Protein AF-A0A5C5U5G6-F1 (afdb_monomer)

Solvent-accessible surface area (backbone atoms only — not comparable to full-atom values): 6255 Å² total; per-residue (Å²): 130,84,82,76,72,49,57,67,55,53,33,52,50,32,43,53,50,31,42,60,67,31,66,85,43,55,41,95,53,96,79,45,46,63,38,45,56,56,31,53,51,50,29,47,43,39,44,69,75,68,63,50,77,56,42,67,62,43,27,41,41,26,41,58,60,46,73,78,77,39,52,65,43,97,88,40,58,39,69,66,51,48,53,60,72,46,69,85,67,80,91,77,85,80,80,85,70,97,63,79,96,72,132

Structure (mmCIF, N/CA/C/O backbone):
data_AF-A0A5C5U5G6-F1
#
_entry.id   AF-A0A5C5U5G6-F1
#
loop_
_atom_site.group_PDB
_atom_site.id
_atom_site.type_symbol
_atom_site.label_atom_id
_atom_site.label_alt_id
_atom_site.label_comp_id
_atom_site.label_asym_id
_atom_site.label_entity_id
_atom_site.label_seq_id
_atom_site.pdbx_PDB_ins_code
_atom_site.Cartn_x
_atom_site.Cartn_y
_atom_site.Cartn_z
_atom_site.occupancy
_atom_site.B_iso_or_equiv
_atom_site.auth_seq_id
_atom_site.auth_comp_id
_atom_site.auth_asym_id
_atom_site.auth_atom_id
_atom_site.pdbx_PDB_model_num
ATOM 1 N N . MET A 1 1 ? -21.537 16.471 9.259 1.00 38.53 1 MET A N 1
ATOM 2 C CA . MET A 1 1 ? -21.659 15.006 9.144 1.00 38.53 1 MET A CA 1
ATOM 3 C C . MET A 1 1 ? -20.262 14.511 8.852 1.00 38.53 1 MET A C 1
ATOM 5 O O . MET A 1 1 ? -19.772 14.771 7.762 1.00 38.53 1 MET A O 1
ATOM 9 N N . SER A 1 2 ? -19.570 13.984 9.859 1.00 45.41 2 SER A N 1
ATOM 10 C CA . SER A 1 2 ? -18.230 13.432 9.666 1.00 45.41 2 SER A CA 1
ATOM 11 C C . SER A 1 2 ? -18.365 12.266 8.695 1.00 45.41 2 SER A C 1
ATOM 13 O O . SER A 1 2 ? -19.101 11.322 8.973 1.00 45.41 2 SER A O 1
ATOM 15 N N . HIS A 1 3 ? -17.762 12.386 7.516 1.00 50.00 3 HIS A N 1
ATOM 16 C CA . HIS A 1 3 ? -17.629 11.265 6.600 1.00 50.00 3 HIS A CA 1
ATOM 17 C C . HIS A 1 3 ? -16.616 10.312 7.226 1.00 50.00 3 HIS A C 1
ATOM 19 O O . HIS A 1 3 ? -15.428 10.417 6.948 1.00 50.00 3 HIS A O 1
ATOM 25 N N . ASP A 1 4 ? -17.086 9.438 8.113 1.00 61.19 4 ASP A N 1
ATOM 26 C CA . ASP A 1 4 ? -16.299 8.309 8.597 1.00 61.19 4 ASP A CA 1
ATOM 27 C C . ASP A 1 4 ? -16.103 7.379 7.397 1.00 61.19 4 ASP A C 1
ATOM 29 O O . ASP A 1 4 ? -16.971 6.566 7.046 1.00 61.19 4 ASP A O 1
ATOM 33 N N . ILE A 1 5 ? -14.998 7.576 6.674 1.00 64.25 5 ILE A N 1
ATOM 34 C CA . ILE A 1 5 ? -14.589 6.631 5.645 1.00 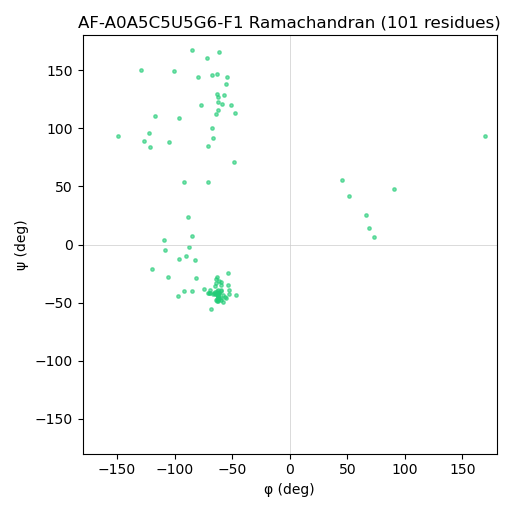64.25 5 ILE A CA 1
ATOM 35 C C . ILE A 1 5 ? -14.399 5.297 6.358 1.00 64.25 5 ILE A C 1
ATOM 37 O O . ILE A 1 5 ? -13.632 5.184 7.312 1.00 64.25 5 ILE A O 1
ATOM 41 N N . GLN A 1 6 ? -15.155 4.293 5.915 1.00 82.62 6 GLN A N 1
ATOM 42 C CA . GLN A 1 6 ? -15.171 2.981 6.549 1.00 82.62 6 GLN A CA 1
ATOM 43 C C . GLN A 1 6 ? -13.738 2.414 6.609 1.00 82.62 6 GLN A C 1
ATOM 45 O O . GLN A 1 6 ? -13.032 2.509 5.603 1.00 82.62 6 GLN A O 1
ATOM 50 N N . PRO A 1 7 ? -13.306 1.791 7.725 1.00 85.44 7 PRO A N 1
ATOM 51 C CA . PRO A 1 7 ? -11.951 1.249 7.888 1.00 85.44 7 PRO A CA 1
ATOM 52 C C . PRO A 1 7 ? -11.466 0.421 6.694 1.00 85.44 7 PRO A C 1
ATOM 54 O O . PRO A 1 7 ? -10.362 0.615 6.194 1.00 85.44 7 PRO A O 1
ATOM 57 N N . LEU A 1 8 ? -12.341 -0.437 6.163 1.00 89.00 8 LEU A N 1
ATOM 58 C CA . LEU A 1 8 ? -12.057 -1.238 4.976 1.00 89.00 8 LEU A CA 1
ATOM 59 C C . LEU A 1 8 ? -11.813 -0.384 3.724 1.00 89.00 8 LEU A C 1
ATO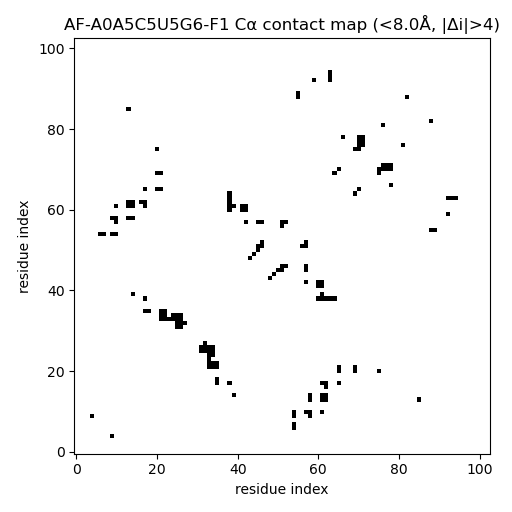M 61 O O . LEU A 1 8 ? -10.907 -0.686 2.954 1.00 89.00 8 LEU A O 1
ATOM 65 N N . ALA A 1 9 ? -12.599 0.675 3.514 1.00 87.69 9 ALA A N 1
ATOM 66 C CA . ALA A 1 9 ? -12.434 1.560 2.363 1.00 87.69 9 ALA A CA 1
ATOM 67 C C . ALA A 1 9 ? -11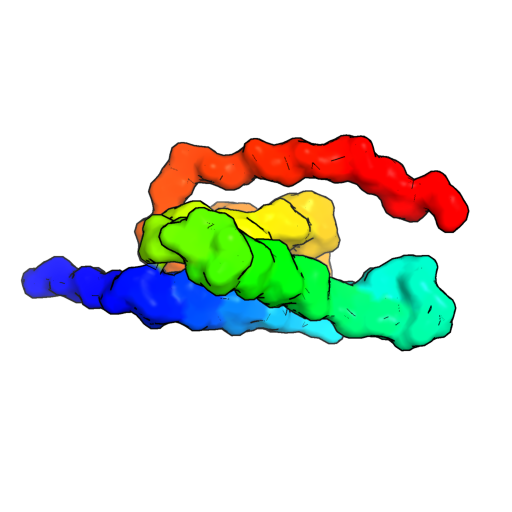.063 2.252 2.390 1.00 87.69 9 ALA A C 1
ATOM 69 O O . ALA A 1 9 ? -10.398 2.298 1.362 1.00 87.69 9 ALA A O 1
ATOM 70 N N . ARG A 1 10 ? -10.584 2.667 3.573 1.00 85.69 10 ARG A N 1
ATOM 71 C CA . ARG A 1 10 ? -9.235 3.241 3.739 1.00 85.69 10 ARG A CA 1
ATOM 72 C C . ARG A 1 10 ? -8.140 2.257 3.315 1.00 85.69 10 ARG A C 1
ATOM 74 O O . ARG A 1 10 ? -7.239 2.627 2.566 1.00 85.69 10 ARG A O 1
ATOM 81 N N . VAL A 1 11 ? -8.245 0.996 3.741 1.00 89.88 11 VAL A N 1
ATOM 82 C CA . VAL A 1 11 ? -7.275 -0.054 3.380 1.00 89.88 11 VAL A CA 1
ATOM 83 C C . VAL A 1 11 ? -7.319 -0.363 1.880 1.00 89.88 11 VAL A C 1
ATOM 85 O O . VAL A 1 11 ? -6.272 -0.500 1.248 1.00 89.88 11 VAL A O 1
ATOM 88 N N . VAL A 1 12 ? -8.514 -0.436 1.285 1.00 91.88 12 VAL A N 1
ATOM 89 C CA . VAL A 1 12 ? -8.677 -0.650 -0.162 1.00 91.88 12 VAL A CA 1
ATOM 90 C C . VAL A 1 12 ? -8.066 0.504 -0.961 1.00 91.88 12 VAL A C 1
ATOM 92 O O . VAL A 1 12 ? -7.324 0.249 -1.911 1.00 91.88 12 VAL A O 1
ATOM 95 N N . ASP A 1 13 ? -8.308 1.750 -0.553 1.00 86.94 13 ASP A N 1
ATOM 96 C CA . ASP A 1 13 ? -7.735 2.935 -1.198 1.00 86.94 13 ASP A CA 1
ATOM 97 C C . ASP A 1 13 ? -6.202 2.956 -1.084 1.00 86.94 13 ASP A C 1
ATOM 99 O O . ASP A 1 13 ? -5.514 3.257 -2.062 1.00 86.94 13 ASP A O 1
ATOM 103 N N . ALA A 1 14 ? -5.646 2.559 0.066 1.00 87.44 14 ALA A N 1
ATOM 104 C CA . ALA A 1 14 ? -4.201 2.433 0.252 1.00 87.44 14 ALA A CA 1
ATOM 105 C C . ALA A 1 14 ? -3.588 1.379 -0.688 1.00 87.44 14 ALA A C 1
ATOM 107 O O . ALA A 1 14 ? -2.585 1.642 -1.350 1.00 87.44 14 ALA A O 1
ATOM 108 N N . ILE A 1 15 ? -4.210 0.202 -0.815 1.00 91.88 15 ILE A N 1
ATOM 109 C CA . ILE A 1 15 ? -3.746 -0.846 -1.739 1.00 91.88 15 ILE A CA 1
ATOM 110 C C . ILE A 1 15 ? -3.837 -0.368 -3.194 1.00 91.88 15 ILE A C 1
ATOM 112 O O . ILE A 1 15 ? -2.907 -0.584 -3.974 1.00 91.88 15 ILE A O 1
ATOM 116 N N . ALA A 1 16 ? -4.931 0.299 -3.570 1.00 90.44 16 ALA A N 1
ATOM 117 C CA . ALA A 1 16 ? -5.106 0.843 -4.914 1.00 90.44 16 ALA A CA 1
ATOM 118 C C . ALA A 1 16 ? -4.033 1.895 -5.241 1.00 90.44 16 ALA A C 1
ATOM 120 O O . ALA A 1 16 ? -3.457 1.881 -6.333 1.00 90.44 16 ALA A O 1
ATOM 121 N N . PHE A 1 17 ? -3.715 2.763 -4.279 1.00 86.06 17 PHE A N 1
ATOM 122 C CA . PHE A 1 17 ? -2.640 3.738 -4.404 1.00 86.06 17 PHE A CA 1
ATOM 123 C C . PHE A 1 17 ? -1.272 3.059 -4.568 1.00 86.06 17 PHE A C 1
ATOM 125 O O . PHE A 1 17 ? -0.547 3.383 -5.511 1.00 86.06 17 PHE A O 1
ATOM 132 N N . ALA A 1 18 ? -0.941 2.072 -3.726 1.00 87.44 18 ALA A N 1
ATOM 133 C CA . ALA A 1 18 ? 0.297 1.297 -3.844 1.00 87.44 18 ALA A CA 1
ATOM 134 C C . ALA A 1 18 ? 0.424 0.642 -5.225 1.00 87.44 18 ALA A C 1
ATOM 136 O O . ALA A 1 18 ? 1.472 0.710 -5.867 1.00 87.44 18 ALA A O 1
ATOM 137 N N . ALA A 1 19 ? -0.662 0.033 -5.710 1.00 90.44 19 ALA A N 1
ATOM 138 C CA . ALA A 1 19 ? -0.699 -0.621 -7.011 1.00 90.44 19 ALA A CA 1
ATOM 139 C C . ALA A 1 19 ? -0.444 0.371 -8.148 1.00 90.44 19 ALA A C 1
ATOM 141 O O . ALA A 1 19 ? 0.310 0.069 -9.076 1.00 90.44 19 ALA A O 1
ATOM 142 N N . HIS A 1 20 ? -1.034 1.566 -8.063 1.00 86.94 20 HIS A N 1
ATOM 143 C CA . HIS A 1 20 ? -0.772 2.622 -9.026 1.00 86.94 20 HIS A CA 1
ATOM 144 C C . HIS A 1 20 ? 0.689 3.074 -8.974 1.00 86.94 20 HIS A C 1
ATOM 146 O O . HIS A 1 20 ? 1.333 3.147 -10.023 1.00 86.94 20 HIS A O 1
ATOM 152 N N . ALA A 1 21 ? 1.230 3.337 -7.786 1.00 82.94 21 ALA A N 1
ATOM 153 C CA . ALA A 1 21 ? 2.593 3.827 -7.630 1.00 82.94 21 ALA A CA 1
ATOM 154 C C . ALA A 1 21 ? 3.638 2.825 -8.136 1.00 82.94 21 ALA A C 1
ATOM 156 O O . ALA A 1 21 ? 4.489 3.168 -8.955 1.00 82.94 21 ALA A O 1
ATOM 157 N N . HIS A 1 22 ? 3.497 1.556 -7.758 1.00 86.38 22 HIS A N 1
ATOM 158 C CA . HIS A 1 22 ? 4.419 0.485 -8.126 1.00 86.38 22 HIS A CA 1
ATOM 159 C C . HIS A 1 22 ? 4.128 -0.149 -9.501 1.00 86.38 22 HIS A C 1
ATOM 161 O O . HIS A 1 22 ? 4.770 -1.136 -9.867 1.00 86.38 22 HIS A O 1
ATOM 167 N N . ARG A 1 23 ? 3.197 0.392 -10.308 1.00 88.50 23 ARG A N 1
ATOM 168 C CA . ARG A 1 23 ? 2.748 -0.216 -11.585 1.00 88.50 23 ARG A CA 1
ATOM 169 C C . ARG A 1 23 ? 3.885 -0.538 -12.564 1.00 88.50 23 ARG A C 1
ATOM 171 O O . ARG A 1 23 ? 3.832 -1.535 -13.290 1.00 88.50 23 ARG A O 1
ATOM 178 N N . ALA A 1 24 ? 4.924 0.296 -12.581 1.00 88.56 24 ALA A N 1
ATOM 179 C CA . ALA A 1 24 ? 6.100 0.133 -13.436 1.00 88.56 24 ALA A CA 1
ATOM 180 C C . ALA A 1 24 ? 7.276 -0.558 -12.724 1.00 88.56 24 ALA A C 1
ATOM 182 O O . ALA A 1 24 ? 8.217 -0.991 -13.383 1.00 88.56 24 ALA A O 1
ATOM 183 N N . GLN A 1 25 ? 7.219 -0.704 -11.399 1.00 87.69 25 GLN A N 1
ATOM 184 C CA . GLN A 1 25 ? 8.290 -1.307 -10.616 1.00 87.69 25 GLN A CA 1
ATOM 185 C C . GLN A 1 25 ? 8.231 -2.834 -10.700 1.00 87.69 25 GLN A C 1
ATOM 187 O O . GLN A 1 25 ? 7.161 -3.454 -10.765 1.00 87.69 25 GLN A O 1
ATOM 192 N N . ARG A 1 26 ? 9.411 -3.450 -10.714 1.00 89.88 26 ARG A N 1
ATOM 193 C CA . ARG A 1 26 ? 9.608 -4.900 -10.751 1.00 89.88 26 ARG A CA 1
ATOM 194 C C . ARG A 1 26 ? 10.575 -5.311 -9.649 1.00 89.88 26 ARG A C 1
ATOM 196 O O . ARG A 1 26 ? 11.439 -4.523 -9.259 1.00 89.88 26 ARG A O 1
ATOM 203 N N . ARG A 1 27 ? 10.419 -6.528 -9.133 1.00 87.81 27 ARG A N 1
ATOM 204 C CA . ARG A 1 27 ? 11.386 -7.148 -8.221 1.00 87.81 27 ARG A CA 1
ATOM 205 C C . ARG A 1 27 ? 12.646 -7.547 -8.996 1.00 87.81 27 ARG A C 1
ATOM 207 O O . ARG A 1 27 ? 12.635 -7.648 -10.218 1.00 87.81 27 ARG A O 1
ATOM 214 N N . LYS A 1 28 ? 13.746 -7.744 -8.266 1.00 87.62 28 LYS A N 1
ATOM 215 C CA . LYS A 1 28 ? 15.052 -8.155 -8.816 1.00 87.62 28 LYS A CA 1
ATOM 216 C C . LYS A 1 28 ? 15.206 -9.681 -8.914 1.00 87.62 28 LYS A C 1
ATOM 218 O O . LYS A 1 28 ? 16.318 -10.191 -8.866 1.00 87.62 28 LYS A O 1
ATOM 223 N N . ASP A 1 29 ? 14.096 -10.407 -8.974 1.00 88.25 29 ASP A N 1
ATOM 224 C CA . ASP A 1 29 ? 14.076 -11.851 -9.194 1.00 88.25 29 ASP A CA 1
ATOM 225 C C . ASP A 1 29 ? 14.125 -12.179 -10.695 1.00 88.25 29 ASP A C 1
ATOM 227 O O . ASP A 1 29 ? 13.968 -11.306 -11.549 1.00 88.25 29 ASP A O 1
ATOM 231 N N . ALA A 1 30 ? 14.371 -13.451 -11.019 1.00 91.38 30 ALA A N 1
ATOM 232 C CA . ALA A 1 30 ? 14.518 -13.905 -12.403 1.00 91.38 30 ALA A CA 1
ATOM 233 C C . ALA A 1 30 ? 13.266 -13.636 -13.259 1.00 91.38 30 ALA A C 1
ATOM 235 O O . ALA A 1 30 ? 13.382 -13.345 -14.447 1.00 91.38 30 ALA A O 1
ATOM 236 N N . ASP A 1 31 ? 12.089 -13.691 -12.635 1.00 93.62 31 ASP A N 1
ATOM 237 C CA . ASP A 1 31 ? 10.797 -13.510 -13.296 1.00 93.62 31 ASP A CA 1
ATOM 238 C C . ASP A 1 31 ? 10.363 -12.038 -13.381 1.00 93.62 31 ASP A C 1
ATOM 240 O O . ASP A 1 31 ? 9.304 -11.744 -13.940 1.00 93.62 31 ASP A O 1
ATOM 244 N N . ALA A 1 32 ? 11.159 -11.111 -12.830 1.00 90.19 32 ALA A N 1
ATOM 245 C CA . ALA A 1 32 ? 10.835 -9.694 -12.712 1.00 90.19 32 ALA A CA 1
ATOM 246 C C . ALA A 1 32 ? 9.398 -9.494 -12.205 1.00 90.19 32 ALA A C 1
ATOM 248 O O . ALA A 1 32 ? 8.568 -8.860 -12.861 1.00 90.19 32 ALA A O 1
ATOM 249 N N . THR A 1 33 ? 9.068 -10.082 -11.056 1.00 91.69 33 THR A N 1
ATOM 250 C CA . THR A 1 33 ? 7.687 -10.096 -10.565 1.00 91.69 33 THR A CA 1
ATOM 251 C C . THR A 1 33 ? 7.173 -8.671 -10.282 1.00 91.69 33 THR A C 1
ATOM 253 O O . THR A 1 33 ? 7.951 -7.787 -9.895 1.00 91.69 33 THR A O 1
ATOM 256 N N . PRO A 1 34 ? 5.868 -8.382 -10.486 1.00 93.25 34 PRO A N 1
ATOM 257 C CA . PRO A 1 34 ? 5.296 -7.072 -10.174 1.00 93.25 34 PRO A CA 1
ATOM 258 C C . PRO A 1 34 ? 5.508 -6.692 -8.706 1.00 93.25 34 PRO A C 1
ATOM 260 O O . PRO A 1 34 ? 5.149 -7.451 -7.805 1.00 93.25 34 PRO A O 1
ATOM 263 N N . TYR A 1 35 ? 6.050 -5.497 -8.454 1.00 90.75 35 TYR A N 1
ATOM 264 C CA . TYR A 1 35 ? 6.456 -5.107 -7.100 1.00 90.75 35 TYR A CA 1
ATOM 265 C C . TYR A 1 35 ? 5.281 -5.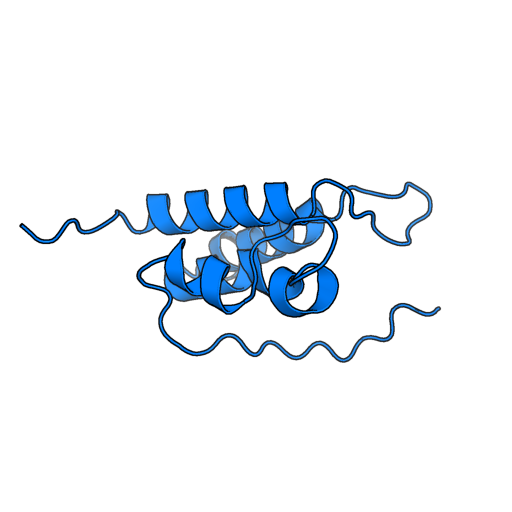013 -6.112 1.00 90.75 35 TYR A C 1
ATOM 267 O O . TYR A 1 35 ? 5.447 -5.337 -4.941 1.00 90.75 35 TYR A O 1
ATOM 275 N N . ILE A 1 36 ? 4.074 -4.684 -6.591 1.00 93.19 36 ILE A N 1
ATOM 276 C CA . ILE A 1 36 ? 2.841 -4.621 -5.784 1.00 93.19 36 ILE A CA 1
ATOM 277 C C . ILE A 1 36 ? 2.545 -5.906 -4.990 1.00 93.19 36 ILE A C 1
ATOM 279 O O . ILE A 1 36 ? 1.905 -5.855 -3.941 1.00 93.19 36 ILE A O 1
ATOM 283 N N . ASN A 1 37 ? 3.048 -7.058 -5.439 1.00 93.69 37 ASN A N 1
ATOM 284 C CA . ASN A 1 37 ? 2.877 -8.315 -4.717 1.00 93.69 37 ASN A CA 1
ATOM 285 C C . ASN A 1 37 ? 3.508 -8.269 -3.316 1.00 93.69 37 ASN A C 1
ATOM 287 O O . ASN A 1 37 ? 2.993 -8.907 -2.403 1.00 93.69 37 ASN A O 1
ATOM 291 N N . HIS A 1 38 ? 4.595 -7.509 -3.133 1.00 92.38 38 HIS A N 1
ATOM 292 C CA . HIS A 1 38 ? 5.288 -7.396 -1.848 1.00 92.38 38 HIS A CA 1
ATOM 293 C C . HIS A 1 38 ? 4.449 -6.648 -0.792 1.00 92.38 38 HIS A C 1
ATOM 295 O O . HIS A 1 38 ? 4.150 -7.264 0.234 1.00 92.38 38 HIS A O 1
ATOM 301 N N . PRO A 1 39 ? 3.961 -5.410 -1.025 1.00 92.56 39 PRO A N 1
ATOM 302 C CA . PRO A 1 39 ? 3.070 -4.748 -0.068 1.00 92.56 39 PRO A CA 1
ATOM 303 C C . PRO A 1 39 ? 1.771 -5.521 0.205 1.00 92.56 39 PRO A C 1
ATOM 305 O O . PRO A 1 39 ? 1.340 -5.618 1.352 1.00 92.56 39 PRO A O 1
ATOM 308 N N . VAL A 1 40 ? 1.165 -6.142 -0.817 1.00 95.69 40 VAL A N 1
ATOM 309 C CA . VAL A 1 40 ? -0.064 -6.942 -0.641 1.00 95.69 40 VAL A CA 1
ATOM 310 C C . VAL A 1 40 ? 0.184 -8.178 0.229 1.00 95.69 40 VAL A C 1
ATOM 312 O O . VAL A 1 40 ? -0.641 -8.500 1.087 1.00 95.69 40 VAL A O 1
ATOM 315 N N 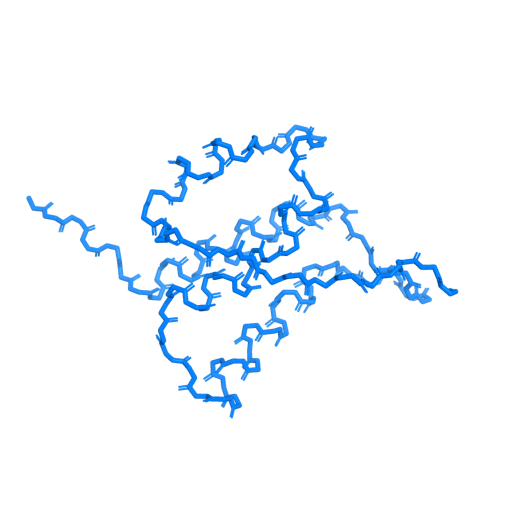. ALA A 1 41 ? 1.316 -8.863 0.045 1.00 96.12 41 ALA A N 1
ATOM 316 C CA . ALA A 1 41 ? 1.684 -10.002 0.881 1.00 96.12 41 ALA A CA 1
ATOM 317 C C . ALA A 1 41 ? 1.853 -9.593 2.352 1.00 96.12 41 ALA A C 1
ATOM 319 O O . ALA A 1 41 ? 1.359 -10.297 3.233 1.00 96.12 41 ALA A O 1
ATOM 320 N N . LEU A 1 42 ? 2.477 -8.439 2.618 1.00 94.19 42 LEU A N 1
ATOM 321 C CA . LEU A 1 42 ? 2.635 -7.914 3.975 1.00 94.19 42 LEU A CA 1
ATOM 322 C C . LEU A 1 42 ? 1.280 -7.615 4.633 1.00 94.19 42 LEU A C 1
ATOM 324 O O . LEU A 1 42 ? 1.035 -8.069 5.750 1.00 94.19 42 LEU A O 1
ATOM 328 N N . VAL A 1 43 ? 0.374 -6.925 3.929 1.00 95.56 43 VAL A N 1
ATOM 329 C CA . VAL A 1 43 ? -0.989 -6.651 4.426 1.00 95.56 43 VAL A CA 1
ATOM 330 C C . VAL A 1 43 ? -1.726 -7.951 4.741 1.00 95.56 43 VAL A C 1
ATOM 332 O O . VAL A 1 43 ? -2.354 -8.062 5.792 1.00 95.56 43 VAL A O 1
ATOM 335 N N . ARG A 1 44 ? -1.620 -8.965 3.871 1.00 97.50 44 ARG A N 1
ATOM 336 C CA . ARG A 1 44 ? -2.236 -10.277 4.103 1.00 97.50 44 ARG A CA 1
ATOM 337 C C . ARG A 1 44 ? -1.687 -10.943 5.363 1.00 97.50 44 ARG A C 1
ATOM 339 O O . ARG A 1 44 ? -2.479 -11.468 6.137 1.00 97.50 44 ARG A O 1
ATOM 346 N N . ILE A 1 45 ? -0.370 -10.949 5.566 1.00 97.69 45 ILE A N 1
ATOM 347 C CA . ILE A 1 45 ? 0.245 -11.549 6.760 1.00 97.69 45 ILE A CA 1
ATOM 348 C C . ILE A 1 45 ? -0.275 -10.848 8.018 1.00 97.69 45 ILE A C 1
ATOM 350 O O . ILE A 1 45 ? -0.727 -11.515 8.945 1.00 97.69 45 ILE A O 1
ATOM 354 N N . LEU A 1 46 ? -0.288 -9.514 8.035 1.00 95.62 46 LEU A N 1
ATOM 355 C CA . LEU A 1 46 ? -0.767 -8.759 9.193 1.00 95.62 46 LEU A CA 1
ATOM 356 C C . LEU A 1 46 ? -2.253 -9.011 9.472 1.00 95.62 46 LEU A C 1
ATOM 358 O O . LEU A 1 46 ? -2.612 -9.336 10.600 1.00 95.62 46 LEU A O 1
ATOM 362 N N . ALA A 1 47 ? -3.102 -8.928 8.448 1.00 96.25 47 ALA A N 1
ATOM 363 C CA . ALA A 1 47 ? -4.544 -9.082 8.612 1.00 96.25 47 ALA A CA 1
ATOM 364 C C . ALA A 1 47 ? -4.967 -10.525 8.927 1.00 96.25 47 ALA A C 1
ATOM 366 O O . ALA A 1 47 ? -5.839 -10.754 9.759 1.00 96.25 47 ALA A O 1
ATOM 367 N N . VAL A 1 48 ? -4.371 -11.511 8.249 1.00 97.06 48 VAL A N 1
ATOM 368 C CA . VAL A 1 48 ? -4.831 -12.908 8.289 1.00 97.06 48 VAL A CA 1
ATOM 369 C C . VAL A 1 48 ? -4.045 -13.742 9.292 1.00 97.06 48 VAL A C 1
ATOM 371 O O . VAL A 1 48 ? -4.639 -14.529 10.021 1.00 97.06 48 VAL A O 1
ATOM 374 N N . GLU A 1 49 ? -2.720 -13.609 9.317 1.00 97.00 49 GLU A N 1
ATOM 375 C CA . GLU A 1 49 ? -1.855 -14.474 10.129 1.00 97.00 49 GLU A CA 1
ATOM 376 C C . GLU A 1 49 ? -1.602 -13.874 11.515 1.00 97.00 49 GLU A C 1
ATOM 378 O O . GLU A 1 49 ? -1.636 -14.599 12.507 1.00 97.00 49 GLU A O 1
ATOM 383 N N . ALA A 1 50 ? -1.404 -12.555 11.600 1.00 95.62 50 ALA A N 1
ATOM 384 C CA . ALA A 1 50 ? -1.219 -11.850 12.869 1.00 95.62 50 ALA A CA 1
ATOM 385 C C . ALA A 1 50 ? -2.535 -11.344 13.492 1.00 95.62 50 ALA A C 1
ATOM 387 O O . ALA A 1 50 ? -2.530 -10.922 14.647 1.00 95.62 50 ALA A O 1
ATOM 388 N N . GLY A 1 51 ? -3.651 -11.396 12.754 1.00 95.75 51 GLY A N 1
ATOM 389 C CA . GLY A 1 51 ? -4.970 -10.976 13.238 1.00 95.75 51 GLY A CA 1
ATOM 390 C C . GLY A 1 51 ? -5.087 -9.476 13.525 1.00 95.75 51 GLY A C 1
ATOM 391 O O . GLY A 1 51 ? -5.889 -9.086 14.367 1.00 95.75 51 GLY A O 1
ATOM 392 N N . ILE A 1 52 ? -4.276 -8.645 12.866 1.00 93.75 52 ILE A N 1
ATOM 393 C CA . ILE A 1 52 ? -4.325 -7.187 13.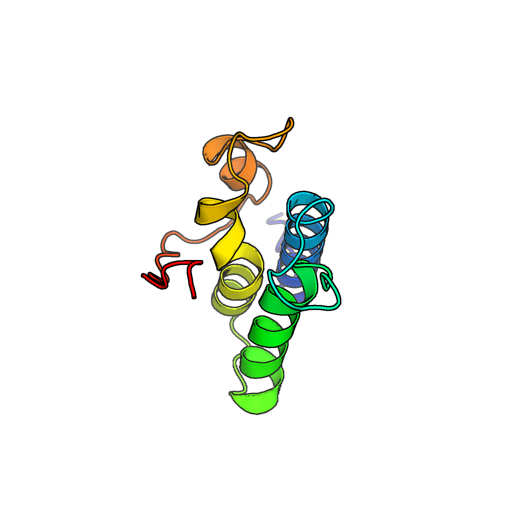000 1.00 93.75 52 ILE A CA 1
ATOM 394 C C . ILE A 1 52 ? -5.512 -6.645 12.204 1.00 93.75 52 ILE A C 1
ATOM 396 O O . ILE A 1 52 ? -5.571 -6.796 10.984 1.00 93.75 52 ILE A O 1
ATOM 400 N N . ASP A 1 53 ? -6.431 -5.977 12.891 1.00 93.25 53 ASP A N 1
ATOM 401 C CA . ASP A 1 53 ? -7.621 -5.344 12.317 1.00 93.25 53 ASP A CA 1
ATOM 402 C C . ASP A 1 53 ? -7.551 -3.808 12.308 1.00 93.25 53 ASP A C 1
ATOM 404 O O . ASP A 1 53 ? -8.425 -3.159 11.730 1.00 93.25 53 ASP A O 1
ATOM 408 N N . ASP A 1 54 ? -6.496 -3.229 12.890 1.00 88.69 54 ASP A N 1
ATOM 409 C CA . ASP A 1 54 ? -6.263 -1.788 12.898 1.00 88.69 54 ASP A CA 1
ATOM 410 C C . ASP A 1 54 ? -6.037 -1.270 11.459 1.00 88.69 54 ASP A C 1
ATOM 412 O O . ASP A 1 54 ? -5.015 -1.588 10.831 1.00 88.69 54 ASP A O 1
ATOM 416 N N . PRO A 1 55 ? -6.964 -0.458 10.911 1.00 87.38 55 PRO A N 1
ATOM 417 C CA . PRO A 1 55 ? -6.856 0.047 9.550 1.00 87.38 55 PRO A CA 1
ATOM 418 C C . PRO A 1 55 ? -5.630 0.937 9.345 1.00 87.38 55 PRO A C 1
ATOM 420 O O . PRO A 1 55 ? -5.122 0.973 8.227 1.00 87.38 55 PRO A O 1
ATOM 423 N N . ASP A 1 56 ? -5.132 1.626 10.376 1.00 85.38 56 ASP A N 1
ATOM 424 C CA . ASP A 1 56 ? -3.953 2.488 10.261 1.00 85.38 56 ASP A CA 1
ATOM 425 C C . ASP A 1 56 ? -2.697 1.639 10.033 1.00 85.38 56 ASP A C 1
ATOM 427 O O . ASP A 1 56 ? -1.886 1.938 9.152 1.00 85.38 56 ASP A O 1
ATOM 431 N N . VAL A 1 57 ? -2.582 0.517 10.750 1.00 88.12 57 VAL A N 1
ATOM 432 C CA . VAL A 1 57 ? -1.476 -0.440 10.591 1.00 88.12 57 VAL A CA 1
ATOM 433 C C . VAL A 1 57 ? -1.528 -1.125 9.224 1.00 88.12 57 VAL A C 1
ATOM 435 O O . VAL A 1 57 ? -0.502 -1.271 8.556 1.00 88.12 57 VAL A O 1
ATOM 438 N N . LEU A 1 58 ? -2.716 -1.524 8.766 1.00 91.25 58 LEU A N 1
ATOM 439 C CA . LEU A 1 58 ? -2.871 -2.167 7.458 1.00 91.25 58 LEU A CA 1
ATOM 440 C C . LEU A 1 58 ? -2.620 -1.192 6.301 1.00 91.25 58 LEU A C 1
ATOM 442 O O . LEU A 1 58 ? -1.973 -1.554 5.317 1.00 91.25 58 LEU A O 1
ATOM 446 N N . CYS A 1 59 ? -3.070 0.057 6.435 1.00 88.12 59 CYS A N 1
ATOM 447 C CA . CYS A 1 59 ? -2.718 1.132 5.515 1.00 88.12 59 CYS A CA 1
ATOM 448 C C . CYS A 1 59 ? -1.196 1.305 5.463 1.00 88.12 59 CYS A C 1
ATOM 450 O O . CYS A 1 59 ? -0.617 1.274 4.376 1.00 88.12 59 CYS A O 1
ATOM 452 N N . ALA A 1 60 ? -0.538 1.388 6.622 1.00 84.25 60 ALA A N 1
ATOM 453 C CA . ALA A 1 60 ? 0.907 1.544 6.711 1.00 84.25 60 ALA A CA 1
ATOM 454 C C . ALA A 1 60 ? 1.684 0.461 5.969 1.00 84.25 60 ALA A C 1
ATOM 456 O O . ALA A 1 60 ? 2.588 0.761 5.188 1.00 84.25 60 ALA A O 1
ATOM 457 N N . ALA A 1 61 ? 1.289 -0.792 6.165 1.00 89.06 61 ALA A N 1
ATOM 458 C CA . ALA A 1 61 ? 1.873 -1.923 5.467 1.00 89.06 61 ALA A CA 1
ATOM 459 C C . ALA A 1 61 ? 1.717 -1.821 3.943 1.00 89.06 61 ALA A C 1
ATOM 461 O O . ALA A 1 61 ? 2.664 -2.109 3.208 1.00 89.06 61 ALA A O 1
ATOM 462 N N . ALA A 1 62 ? 0.557 -1.366 3.460 1.00 90.12 62 ALA A N 1
ATOM 463 C CA . ALA A 1 62 ? 0.306 -1.209 2.031 1.00 90.12 62 ALA A CA 1
ATOM 464 C C . ALA A 1 62 ? 1.218 -0.157 1.374 1.00 90.12 62 ALA A C 1
ATOM 466 O O . ALA A 1 62 ? 1.576 -0.330 0.210 1.00 90.12 62 ALA A O 1
ATOM 467 N N . LEU A 1 63 ? 1.608 0.910 2.088 1.00 85.06 63 LEU A N 1
ATOM 468 C CA . LEU A 1 63 ? 2.397 2.016 1.515 1.00 85.06 63 LEU A CA 1
ATOM 469 C C . LEU A 1 63 ? 3.852 2.109 1.992 1.00 85.06 63 LEU A C 1
ATOM 471 O O . LEU A 1 63 ? 4.522 3.065 1.605 1.00 85.06 63 LEU A O 1
ATOM 475 N N . HIS A 1 64 ? 4.356 1.179 2.808 1.00 83.06 64 HIS A N 1
ATOM 476 C CA . HIS A 1 64 ? 5.691 1.318 3.415 1.00 83.06 64 HIS A CA 1
ATOM 477 C C . HIS A 1 64 ? 6.808 1.605 2.388 1.00 83.06 64 HIS A C 1
ATOM 479 O O . HIS A 1 64 ? 7.585 2.534 2.587 1.00 83.06 64 HIS A O 1
ATOM 485 N N . ASP A 1 65 ? 6.798 0.919 1.241 1.00 81.38 65 ASP A N 1
ATOM 486 C CA . ASP A 1 65 ? 7.802 1.086 0.177 1.00 81.38 65 ASP A CA 1
ATOM 487 C C . ASP A 1 65 ? 7.543 2.278 -0.760 1.00 81.38 65 ASP A C 1
ATOM 489 O O . ASP A 1 65 ? 8.424 2.685 -1.518 1.00 81.38 65 ASP A O 1
ATOM 493 N N . TYR A 1 66 ? 6.349 2.880 -0.737 1.00 77.19 66 TYR A N 1
ATOM 494 C CA . TYR A 1 66 ? 6.041 4.015 -1.614 1.00 77.19 66 TYR A CA 1
ATOM 495 C C . TYR A 1 66 ? 6.956 5.214 -1.332 1.00 77.19 66 TYR A C 1
ATOM 497 O O . TYR A 1 66 ? 7.435 5.880 -2.258 1.00 77.19 66 TYR A O 1
ATOM 505 N N . LEU A 1 67 ? 7.176 5.492 -0.043 1.00 65.19 67 LEU A N 1
ATOM 506 C CA . LEU A 1 67 ? 7.986 6.619 0.413 1.00 65.19 67 LEU A CA 1
ATOM 507 C C . LEU A 1 67 ? 9.452 6.453 0.000 1.00 65.19 67 LEU A C 1
ATOM 509 O O . LEU A 1 67 ? 10.100 7.443 -0.329 1.00 65.19 67 LEU A O 1
ATOM 513 N N . GLU A 1 68 ? 9.951 5.219 -0.002 1.00 67.00 68 GLU A N 1
ATOM 514 C CA . GLU A 1 68 ? 11.356 4.908 -0.263 1.00 67.00 68 GLU A CA 1
ATOM 515 C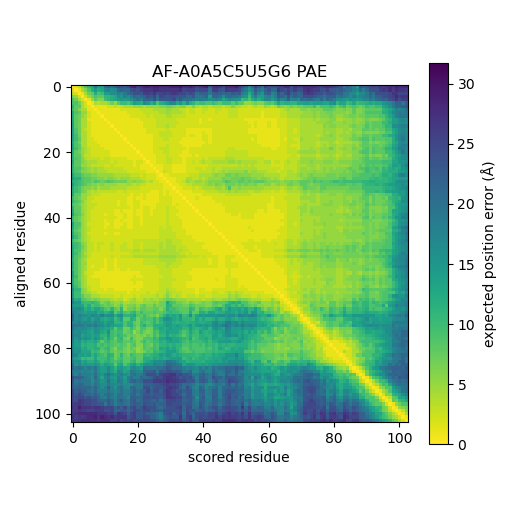 C . GLU A 1 68 ? 11.656 4.794 -1.766 1.00 67.00 68 GLU A C 1
ATOM 517 O O . GLU A 1 68 ? 12.660 5.336 -2.233 1.00 67.00 68 GLU A O 1
ATOM 522 N N . ASP A 1 69 ? 10.758 4.181 -2.546 1.00 67.75 69 ASP A N 1
ATOM 523 C CA . ASP A 1 69 ? 11.056 3.799 -3.933 1.00 67.75 69 ASP A CA 1
ATOM 524 C C . ASP A 1 69 ? 10.397 4.676 -5.010 1.00 67.75 69 ASP A C 1
ATOM 526 O O . ASP A 1 69 ? 10.910 4.780 -6.130 1.00 67.75 69 ASP A O 1
ATOM 530 N N . CYS A 1 70 ? 9.244 5.287 -4.716 1.00 64.69 70 CYS A N 1
ATOM 531 C CA . CYS A 1 70 ? 8.370 5.864 -5.748 1.00 64.69 70 CYS A CA 1
ATOM 532 C C . CYS A 1 70 ? 8.128 7.372 -5.616 1.00 64.69 70 CYS A C 1
ATOM 534 O O . CYS A 1 70 ? 7.737 8.013 -6.598 1.00 64.69 70 CYS A O 1
ATOM 536 N N . CYS A 1 71 ? 8.331 7.960 -4.435 1.00 64.25 71 CYS A N 1
ATOM 537 C CA . CYS A 1 71 ? 7.957 9.351 -4.209 1.00 64.25 71 CYS A CA 1
ATOM 538 C C . CYS A 1 71 ? 8.724 10.329 -5.129 1.00 64.25 71 CYS A C 1
ATOM 540 O O . CYS A 1 71 ? 9.950 10.314 -5.226 1.00 64.25 71 CYS A O 1
ATOM 542 N N . GLY A 1 72 ? 7.989 11.188 -5.849 1.00 60.03 72 GLY A N 1
ATOM 543 C CA . GLY A 1 72 ? 8.570 12.223 -6.718 1.00 60.03 72 GLY A CA 1
ATOM 544 C C . GLY A 1 72 ? 9.204 11.744 -8.034 1.00 60.03 72 GLY A C 1
ATOM 545 O O . GLY A 1 72 ? 9.778 12.564 -8.752 1.00 60.03 72 GLY A O 1
ATOM 546 N N . ARG A 1 73 ? 9.094 10.456 -8.389 1.00 65.31 73 ARG A N 1
ATOM 547 C CA . ARG A 1 73 ? 9.562 9.904 -9.674 1.00 65.31 73 ARG A CA 1
ATOM 548 C C . ARG A 1 73 ? 8.390 9.719 -10.648 1.00 65.31 73 ARG A C 1
ATOM 550 O O . ARG A 1 73 ? 7.270 9.477 -10.223 1.00 65.31 73 ARG A O 1
ATOM 557 N N . ASP A 1 74 ? 8.621 9.844 -11.957 1.00 66.94 74 ASP A N 1
ATOM 558 C CA . ASP A 1 74 ? 7.674 9.445 -13.021 1.00 66.94 74 ASP A CA 1
ATOM 559 C C . ASP A 1 74 ? 6.237 9.999 -12.884 1.00 66.94 74 ASP A C 1
ATOM 561 O O . ASP A 1 74 ? 5.243 9.291 -13.079 1.00 66.94 74 ASP A O 1
ATOM 565 N N . GLY A 1 75 ? 6.115 11.278 -12.510 1.00 65.69 75 GLY A N 1
ATOM 566 C CA . GLY A 1 75 ? 4.819 11.946 -12.338 1.00 65.69 75 GLY A CA 1
ATOM 567 C C . GLY A 1 75 ? 4.001 11.434 -11.148 1.00 65.69 75 GLY A C 1
ATOM 568 O O . GLY A 1 75 ? 2.803 11.704 -11.081 1.00 65.69 75 GLY A O 1
ATOM 569 N N . GLN A 1 76 ? 4.616 10.679 -10.229 1.00 67.44 76 GLN A N 1
ATOM 570 C CA . GLN A 1 76 ? 3.978 10.295 -8.976 1.00 67.44 76 GLN A CA 1
ATOM 571 C C . GLN A 1 76 ? 3.756 11.514 -8.073 1.00 67.44 76 GLN A C 1
ATOM 573 O O . GLN A 1 76 ? 4.573 12.444 -8.080 1.00 67.44 76 GLN A O 1
ATOM 578 N N . PRO A 1 77 ? 2.660 11.524 -7.293 1.00 62.25 77 PRO A N 1
ATOM 579 C CA . PRO A 1 77 ? 2.407 12.584 -6.330 1.00 62.25 77 PRO A CA 1
ATOM 580 C C . PRO A 1 77 ? 3.601 12.748 -5.377 1.00 62.25 77 PRO A C 1
ATOM 582 O O . PRO A 1 77 ? 4.277 11.790 -5.003 1.00 62.25 77 PRO A O 1
ATOM 585 N N . SER A 1 78 ? 3.896 13.984 -4.976 1.00 65.62 78 SER A N 1
ATOM 586 C CA . SER A 1 78 ? 4.903 14.217 -3.939 1.00 65.62 78 SER A CA 1
ATOM 587 C C . SER A 1 78 ? 4.482 13.550 -2.622 1.00 65.62 78 SER A C 1
ATOM 589 O O . SER A 1 78 ? 3.321 13.183 -2.433 1.00 65.62 78 SER A O 1
ATOM 591 N N . LEU A 1 79 ? 5.412 13.422 -1.674 1.00 62.06 79 LEU A N 1
ATOM 592 C CA . LEU A 1 79 ? 5.093 12.959 -0.319 1.00 62.06 79 LEU A CA 1
ATOM 593 C C . LEU A 1 79 ? 3.958 13.771 0.322 1.00 62.06 79 LEU A C 1
ATOM 595 O O . LEU A 1 79 ? 3.086 13.215 0.982 1.00 62.06 79 LEU A O 1
ATOM 599 N N . GLU A 1 80 ? 3.954 15.083 0.103 1.00 60.97 80 GLU A N 1
ATOM 600 C CA . GLU A 1 80 ? 2.926 15.997 0.600 1.00 60.97 80 GLU A CA 1
ATOM 601 C C . GLU A 1 80 ? 1.583 15.804 -0.120 1.00 60.97 80 GLU A C 1
ATOM 603 O O . GLU A 1 80 ? 0.532 15.760 0.516 1.00 60.97 80 GLU A O 1
ATOM 608 N N . GLU A 1 81 ? 1.613 15.625 -1.440 1.00 62.31 81 GLU A N 1
ATOM 609 C CA . GLU A 1 81 ? 0.434 15.366 -2.268 1.00 62.31 81 GLU A CA 1
ATOM 610 C C . GLU A 1 81 ? -0.207 14.016 -1.907 1.00 62.31 81 GLU A C 1
ATOM 612 O O . GLU A 1 81 ? -1.420 13.948 -1.733 1.00 62.31 81 GLU A O 1
ATOM 617 N N . GLY A 1 82 ? 0.596 12.965 -1.701 1.00 62.94 82 GLY A N 1
ATOM 618 C CA . GLY A 1 82 ? 0.134 11.656 -1.230 1.00 62.94 82 GLY A CA 1
ATOM 619 C C . GLY A 1 82 ? -0.495 11.735 0.163 1.00 62.94 82 GLY A C 1
ATOM 620 O O . GLY A 1 82 ? -1.603 11.244 0.365 1.00 62.94 82 GLY A O 1
ATOM 621 N N . ARG A 1 83 ? 0.141 12.465 1.094 1.00 60.88 83 ARG A N 1
ATOM 622 C CA . ARG A 1 83 ? -0.423 12.764 2.427 1.00 60.88 83 ARG A CA 1
ATOM 623 C C . ARG A 1 83 ? -1.744 13.537 2.352 1.00 60.88 83 ARG A C 1
ATOM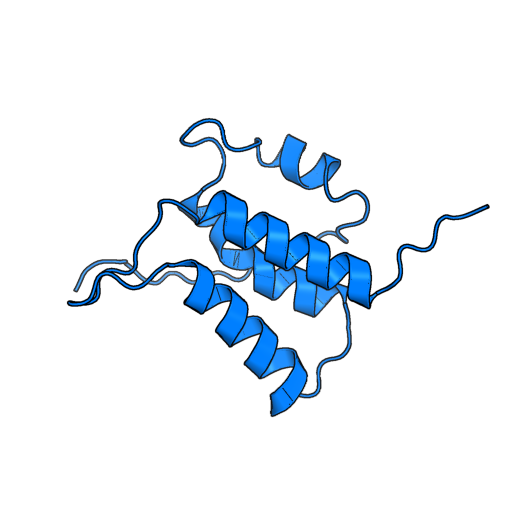 625 O O . ARG A 1 83 ? -2.618 13.336 3.187 1.00 60.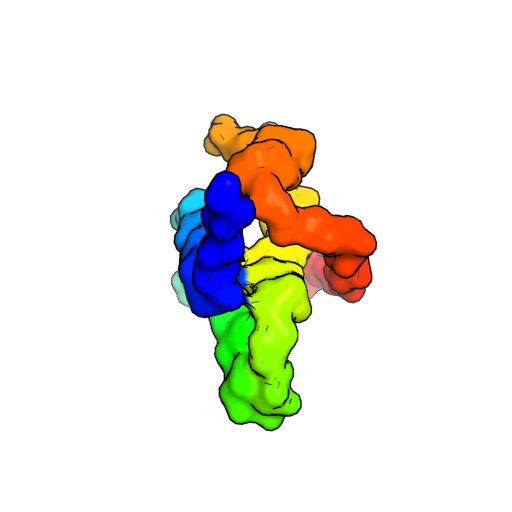88 83 ARG A O 1
ATOM 632 N N . ARG A 1 84 ? -1.903 14.424 1.363 1.00 59.09 84 ARG A N 1
ATOM 633 C CA . ARG A 1 84 ? -3.122 15.223 1.153 1.00 59.09 84 ARG A CA 1
ATOM 634 C C . ARG A 1 84 ? -4.225 14.465 0.415 1.00 59.09 84 ARG A C 1
ATOM 636 O O . ARG A 1 84 ? -5.392 14.801 0.593 1.00 59.09 84 ARG A O 1
ATOM 643 N N . GLN A 1 85 ? -3.888 13.509 -0.448 1.00 58.78 85 GLN A N 1
ATOM 644 C CA . GLN A 1 85 ? -4.867 12.655 -1.130 1.00 58.78 85 GLN A CA 1
ATOM 645 C C . GLN A 1 85 ? -5.440 11.616 -0.169 1.00 58.78 85 GLN A C 1
ATOM 647 O O . GLN A 1 85 ? -6.648 11.395 -0.155 1.00 58.78 85 GLN A O 1
ATOM 652 N N . LEU A 1 86 ? -4.595 11.082 0.707 1.00 58.59 86 LEU A N 1
ATOM 653 C CA . LEU A 1 86 ? -4.966 10.154 1.764 1.00 58.59 86 LEU A CA 1
ATOM 654 C C . LEU A 1 86 ? -5.281 10.913 3.063 1.00 58.59 86 LEU A C 1
ATOM 656 O O . LEU A 1 86 ? -4.671 10.662 4.102 1.00 58.59 86 LEU A O 1
ATOM 660 N N . ARG A 1 87 ? -6.198 11.893 2.983 1.00 48.34 87 ARG A N 1
ATOM 661 C CA . ARG A 1 87 ? -6.675 12.654 4.154 1.00 48.34 87 ARG A CA 1
ATOM 662 C C . ARG A 1 87 ? -7.092 11.646 5.225 1.00 48.34 87 ARG A C 1
ATOM 664 O O . ARG A 1 87 ? -7.955 10.825 4.947 1.00 48.34 87 ARG A O 1
ATOM 671 N N . ASP A 1 88 ? -6.446 11.717 6.385 1.00 49.94 88 ASP A N 1
ATOM 672 C CA . ASP A 1 88 ? -6.513 10.764 7.507 1.00 49.94 88 ASP A CA 1
ATOM 673 C C . ASP A 1 88 ? -5.479 9.631 7.462 1.00 49.94 88 ASP A C 1
ATOM 675 O O . ASP A 1 88 ? -5.796 8.469 7.692 1.00 49.94 88 ASP A O 1
ATOM 679 N N . TRP A 1 89 ? -4.209 9.948 7.212 1.00 60.38 89 TRP A N 1
ATOM 680 C CA . TRP A 1 89 ? -3.104 9.096 7.661 1.00 60.38 89 TRP A CA 1
ATOM 681 C C . TRP A 1 89 ? -2.565 9.641 8.983 1.00 60.38 89 TRP A C 1
ATOM 683 O O . TRP A 1 89 ? -1.964 10.717 9.030 1.00 60.38 89 TRP A O 1
ATOM 693 N N . THR A 1 90 ? -2.823 8.919 10.071 1.00 43.19 90 THR A N 1
ATOM 694 C CA . THR A 1 90 ? -2.248 9.180 11.391 1.00 43.19 90 THR A CA 1
ATOM 695 C C . THR A 1 90 ? -0.732 9.003 11.317 1.00 43.19 90 THR A C 1
ATOM 697 O O . THR A 1 90 ? -0.178 8.072 10.735 1.00 43.19 90 THR A O 1
ATOM 700 N N . ALA A 1 91 ? -0.045 10.017 11.824 1.00 40.88 91 ALA A N 1
ATOM 701 C CA . ALA A 1 91 ? 1.376 10.230 11.666 1.00 40.88 91 ALA A CA 1
ATOM 702 C C . ALA A 1 91 ? 2.201 9.164 12.398 1.00 40.88 91 ALA A C 1
ATOM 704 O O . ALA A 1 91 ? 2.392 9.309 13.588 1.00 40.88 91 ALA A O 1
ATOM 705 N N . GLN A 1 92 ? 2.721 8.147 11.712 1.00 44.00 92 GLN A N 1
ATOM 706 C CA . GLN A 1 92 ? 4.046 7.541 11.945 1.00 44.00 92 GLN A CA 1
ATOM 707 C C . GLN A 1 92 ? 4.149 6.254 11.125 1.00 44.00 92 GLN A C 1
ATOM 709 O O . GLN A 1 92 ? 3.779 5.176 11.575 1.00 44.00 92 GLN A O 1
ATOM 714 N N . ILE A 1 93 ? 4.695 6.354 9.916 1.00 47.06 93 ILE A N 1
ATOM 715 C CA . ILE A 1 93 ? 5.143 5.170 9.182 1.00 47.06 93 ILE A CA 1
ATOM 716 C C . ILE A 1 93 ? 6.612 5.387 8.902 1.00 47.06 93 ILE A C 1
ATOM 718 O O . ILE A 1 93 ? 7.000 6.125 8.000 1.00 47.06 93 ILE A O 1
ATOM 722 N N . PHE A 1 94 ? 7.405 4.801 9.787 1.00 46.62 94 PHE A N 1
ATOM 723 C CA . PHE A 1 94 ? 8.824 4.568 9.624 1.00 46.62 94 PHE A CA 1
ATOM 724 C C . PHE A 1 94 ? 8.993 3.075 9.889 1.00 46.62 94 PHE A C 1
ATOM 726 O O . PHE A 1 94 ? 9.127 2.654 11.036 1.00 46.62 94 PHE A O 1
ATOM 733 N N . ILE A 1 95 ? 8.870 2.259 8.844 1.00 43.31 95 ILE A N 1
ATOM 734 C CA . ILE A 1 95 ? 9.417 0.906 8.885 1.00 43.31 95 ILE A CA 1
ATOM 735 C C . ILE A 1 95 ? 10.658 0.969 8.018 1.00 43.31 95 ILE A C 1
ATOM 737 O O . ILE A 1 95 ? 10.611 0.770 6.813 1.00 43.31 95 ILE A O 1
ATOM 741 N N . ASP A 1 96 ? 11.742 1.330 8.695 1.00 41.19 96 ASP A N 1
ATOM 742 C CA . ASP A 1 96 ? 13.110 1.125 8.259 1.00 41.19 96 ASP A CA 1
ATOM 743 C C . ASP A 1 96 ? 13.262 -0.324 7.781 1.00 41.19 96 ASP A C 1
ATOM 745 O O . ASP A 1 96 ? 13.178 -1.268 8.574 1.00 41.19 96 ASP A O 1
ATOM 749 N N . THR A 1 97 ? 13.487 -0.509 6.483 1.00 40.47 97 THR A N 1
ATOM 750 C CA . THR A 1 97 ? 14.259 -1.662 6.036 1.00 40.47 97 THR A CA 1
ATOM 751 C C . THR A 1 97 ? 15.472 -1.186 5.257 1.00 40.47 97 THR A C 1
ATOM 753 O O . THR A 1 97 ? 15.508 -1.191 4.033 1.00 40.47 97 THR A O 1
ATOM 756 N N . HIS A 1 98 ? 16.535 -0.852 5.991 1.00 36.22 98 HIS A N 1
ATOM 757 C CA . HIS A 1 98 ? 17.926 -0.989 5.560 1.00 36.22 98 HIS A CA 1
ATOM 758 C C . HIS A 1 98 ? 18.217 -2.386 4.961 1.00 36.22 98 HIS A C 1
ATOM 760 O O . HIS A 1 98 ? 18.936 -3.205 5.538 1.00 36.22 98 HIS A O 1
ATOM 766 N N . ARG A 1 99 ? 17.701 -2.682 3.764 1.00 36.56 99 ARG A N 1
ATOM 767 C CA . ARG A 1 99 ? 18.125 -3.819 2.954 1.00 36.56 99 ARG A CA 1
ATOM 768 C C . ARG A 1 99 ? 18.717 -3.273 1.654 1.00 36.56 99 ARG A C 1
ATOM 770 O O . ARG A 1 99 ? 17.983 -2.743 0.824 1.00 36.56 99 ARG A O 1
ATOM 777 N N . PRO A 1 100 ? 20.040 -3.394 1.440 1.00 29.69 100 PRO A N 1
ATOM 778 C CA . PRO A 1 100 ? 20.616 -3.043 0.158 1.00 29.69 100 PRO A CA 1
ATOM 779 C C . PRO A 1 100 ? 20.000 -3.969 -0.890 1.00 29.69 100 PRO A C 1
ATOM 781 O O . PRO A 1 100 ? 20.093 -5.193 -0.796 1.00 29.69 100 PRO A O 1
ATOM 784 N N . LEU A 1 101 ? 19.368 -3.384 -1.902 1.00 37.31 101 LEU A N 1
ATOM 785 C CA . LEU A 1 101 ? 18.948 -4.079 -3.114 1.00 37.31 101 LEU A CA 1
ATOM 786 C C . LEU A 1 101 ? 20.180 -4.449 -3.968 1.00 37.31 101 LEU A C 1
ATOM 788 O O . LEU A 1 101 ? 20.233 -4.076 -5.136 1.00 37.31 101 LEU A O 1
ATOM 792 N N . CYS A 1 102 ? 21.176 -5.135 -3.406 1.00 27.20 102 CYS A N 1
ATOM 793 C CA . CYS A 1 102 ? 22.359 -5.625 -4.113 1.00 27.20 102 CYS A CA 1
ATOM 794 C C . CYS A 1 102 ? 22.861 -6.921 -3.450 1.00 27.20 102 CYS A C 1
ATOM 796 O O . CYS A 1 102 ? 23.647 -6.869 -2.504 1.00 27.20 102 CYS A O 1
ATOM 798 N N . ALA A 1 103 ? 22.414 -8.065 -3.963 1.00 28.47 103 ALA A N 1
ATOM 799 C CA . ALA A 1 103 ? 23.201 -9.290 -4.060 1.00 28.47 103 ALA A CA 1
ATOM 800 C C . ALA A 1 103 ? 23.065 -9.781 -5.503 1.00 28.47 103 ALA A C 1
ATOM 802 O O . ALA A 1 103 ? 21.941 -9.634 -6.042 1.00 28.47 103 ALA A O 1
#

Radius of gyration: 14.11 Å; Cα contacts (8 Å, |Δi|>4): 88; chains: 1; bounding box: 45×30×27 Å

Secondary structure (DSSP, 8-state):
------HHHHHHHHHHHHHHHGGG-B-SSTT--BTTHHHHHHHHIIIIIS----HHHHHHHHHTTHHHHTTTSTTPPPHHHHHHHS----S---------S--

Nearest PDB structures (foldseek):
  3nr1-assembly1_B  TM=9.303E-01  e=5.289E-07  Homo sapiens
  5vxa-assembly1_A  TM=9.267E-01  e=9.718E-06  Homo sapiens
  3nqw-assembly1_B  TM=9.181E-01  e=5.497E-05  Drosophila melanogaster
  5dqw-assembly1_A  TM=6.444E-01  e=2.411E-01  Bacillus subtilis
  5ihy-assembly1_B  TM=6.320E-01  e=1.958E-01  Bacillus subtilis

Mean predicted aligned error: 8.77 Å

Organism: NCBI:txid2599615

pLDDT: mean 74.93, std 20.06, range [27.2, 97.69]

InterPro domains:
  IPR052194 Guanosine-3',5'-bis(diphosphate) 3'-pyrophosphohydrolase [PTHR46246] (8-71)

Sequence (103 aa):
MSHDIQPLARVVDAIAFAAHAHRAQRRKDADATPYINHPVALVRILAVEAGIDDPDVLCAAALHDYLEDCCGRDGQPSLEEGRRQLRDWTAQIFIDTHRPLCA

Foldseek 3Di:
DPPPCDLVNLLVVLLVLLCVQQVVQFAPDPVRHRPSVQLVVQLCCCCPVVVDPRSLVSSLSSCLCCQVPGAPPPPRDHPVRVCVVSPDNDDDRDPDDPDPSDD